Protein AF-A0A2L1U7E8-F1 (afdb_monomer_lite)

pLDDT: mean 89.02, std 5.64, range [60.97, 94.12]

Radius of gyration: 9.45 Å; chains: 1; bounding box: 23×20×22 Å

Foldseek 3Di:
DAELVPDDQAWWKQFPNDTDTSVVVVVCVVVVNPTWIATPPPRHTYDHDD

Sequence (50 aa):
MIKFSQLNKTDLIVHDGNIISKKEARKLIEQGDTVPMFTLDGAHPIDIEK

Organism: NCBI:txid147375

Secondary stru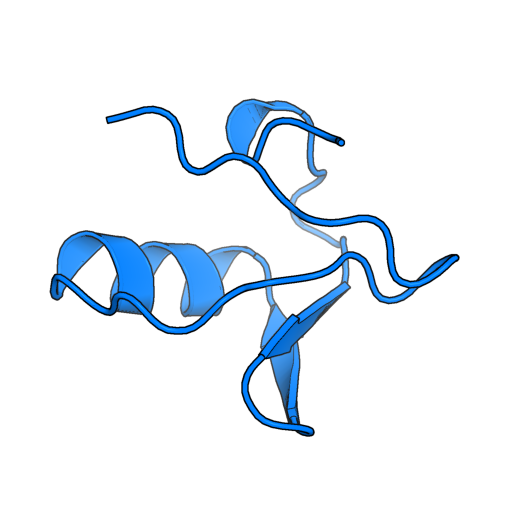cture (DSSP, 8-state):
-EEGGGS-TT-EEEETTEEEEHHHHHHHHHTT--S-EEETTTTPBEE---

Structure (mmCIF, N/CA/C/O backbone):
data_AF-A0A2L1U7E8-F1
#
_entry.id   AF-A0A2L1U7E8-F1
#
loop_
_atom_site.group_PDB
_atom_site.id
_atom_site.type_symbol
_atom_site.label_atom_id
_atom_site.label_alt_id
_atom_site.label_comp_id
_atom_site.label_asym_id
_atom_site.label_entity_id
_atom_site.label_seq_id
_atom_site.pdbx_PDB_ins_code
_atom_site.Cartn_x
_atom_site.Cartn_y
_atom_site.Cartn_z
_atom_site.occupancy
_atom_site.B_iso_or_equiv
_atom_site.auth_seq_id
_atom_site.auth_comp_id
_atom_site.auth_asym_id
_atom_site.auth_atom_id
_atom_site.pdbx_PDB_model_num
ATOM 1 N N . MET A 1 1 ? 12.823 0.120 3.550 1.00 81.44 1 MET A N 1
ATOM 2 C CA . MET A 1 1 ? 11.438 0.065 4.058 1.00 81.44 1 MET A CA 1
ATOM 3 C C . MET A 1 1 ? 10.954 1.499 4.165 1.00 81.44 1 MET A C 1
ATOM 5 O O . MET A 1 1 ? 11.665 2.304 4.757 1.00 81.44 1 MET A O 1
ATOM 9 N N . ILE A 1 2 ? 9.856 1.834 3.490 1.00 88.19 2 ILE A N 1
ATOM 10 C CA . ILE A 1 2 ? 9.311 3.201 3.371 1.00 88.19 2 ILE A CA 1
ATOM 11 C C . ILE A 1 2 ? 7.982 3.238 4.118 1.00 88.19 2 ILE A C 1
ATOM 13 O O . ILE A 1 2 ? 7.209 2.296 4.004 1.00 88.19 2 ILE A O 1
ATOM 17 N N . LYS A 1 3 ? 7.677 4.295 4.868 1.00 90.81 3 LYS A N 1
ATOM 18 C CA . LYS A 1 3 ? 6.389 4.390 5.571 1.00 90.81 3 LYS A CA 1
ATOM 19 C C . LYS A 1 3 ? 5.259 4.732 4.604 1.00 90.81 3 LYS A C 1
ATOM 21 O O . LYS A 1 3 ? 5.423 5.591 3.739 1.00 90.81 3 LYS A O 1
ATOM 26 N N . PHE A 1 4 ? 4.076 4.146 4.786 1.00 90.56 4 PHE A N 1
ATOM 27 C CA . PHE A 1 4 ? 2.897 4.452 3.964 1.00 90.56 4 PHE A CA 1
ATOM 28 C C . PHE A 1 4 ? 2.547 5.950 3.999 1.00 90.56 4 PHE A C 1
ATOM 30 O O . PHE A 1 4 ? 2.149 6.547 2.991 1.00 90.56 4 PHE A O 1
ATOM 37 N N . SER A 1 5 ? 2.753 6.586 5.155 1.00 89.62 5 SER A N 1
ATOM 38 C CA . SER A 1 5 ? 2.586 8.025 5.372 1.00 89.62 5 SER A CA 1
ATOM 39 C C . SER A 1 5 ? 3.490 8.884 4.473 1.00 89.62 5 SER A C 1
ATOM 41 O O . SER A 1 5 ? 3.049 9.946 4.036 1.00 89.62 5 SER A O 1
ATOM 43 N N . GLN A 1 6 ? 4.685 8.400 4.112 1.00 90.31 6 GLN A N 1
ATOM 44 C CA . GLN A 1 6 ? 5.673 9.109 3.285 1.00 90.31 6 GLN A CA 1
ATOM 45 C C . GLN A 1 6 ? 5.359 9.089 1.785 1.00 90.31 6 GLN A C 1
ATOM 47 O O . GLN A 1 6 ? 5.918 9.889 1.041 1.00 90.31 6 GLN A O 1
ATOM 52 N N . LEU A 1 7 ? 4.469 8.202 1.335 1.00 88.94 7 LEU A N 1
ATOM 53 C CA . LEU A 1 7 ? 4.112 8.101 -0.080 1.00 88.94 7 LEU A CA 1
ATOM 54 C C . LEU A 1 7 ? 3.326 9.336 -0.551 1.00 88.94 7 LEU A C 1
ATOM 56 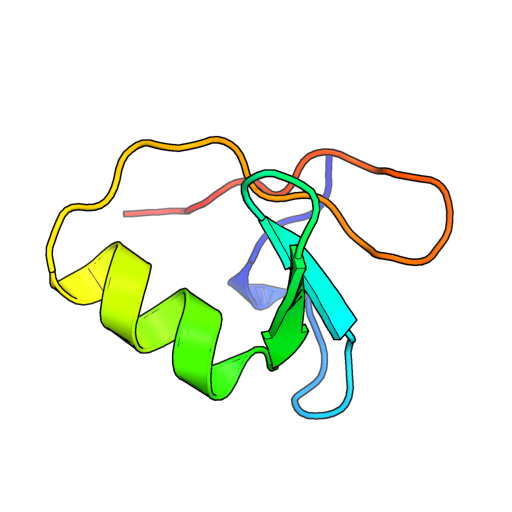O O . LEU A 1 7 ? 2.445 9.850 0.146 1.00 88.94 7 LEU A O 1
ATOM 60 N N . ASN A 1 8 ? 3.563 9.792 -1.768 1.00 89.69 8 ASN A N 1
ATOM 61 C CA . ASN A 1 8 ? 2.744 10.813 -2.403 1.00 89.69 8 ASN A CA 1
ATOM 62 C C . ASN A 1 8 ? 1.401 10.231 -2.858 1.00 89.69 8 ASN A C 1
ATOM 64 O O . ASN A 1 8 ? 1.220 9.025 -3.015 1.00 89.69 8 ASN A O 1
ATOM 68 N N . LYS A 1 9 ? 0.414 11.102 -3.097 1.00 85.81 9 LYS A N 1
ATOM 69 C CA . LYS A 1 9 ? -0.911 10.673 -3.592 1.00 85.81 9 LYS A CA 1
ATOM 70 C C . LYS A 1 9 ? -0.848 10.012 -4.972 1.00 85.81 9 LYS A C 1
ATOM 72 O O . LYS A 1 9 ? -1.729 9.223 -5.294 1.00 85.81 9 LYS A O 1
ATOM 77 N N . THR A 1 10 ? 0.150 10.381 -5.767 1.00 86.88 10 THR A N 1
ATOM 78 C CA . THR A 1 10 ? 0.390 9.883 -7.124 1.00 86.88 10 THR A CA 1
ATOM 79 C C . THR A 1 10 ? 1.279 8.646 -7.155 1.00 86.88 10 THR A C 1
ATOM 81 O O . THR A 1 10 ? 1.478 8.096 -8.234 1.00 86.88 10 THR A O 1
ATOM 84 N N . ASP A 1 11 ? 1.815 8.214 -6.010 1.00 87.62 11 ASP A N 1
ATOM 85 C CA . ASP A 1 11 ? 2.669 7.034 -5.969 1.00 87.62 11 ASP A CA 1
ATOM 86 C C . ASP A 1 11 ? 1.848 5.778 -6.254 1.00 87.62 11 ASP A C 1
ATOM 88 O O . ASP A 1 11 ? 0.718 5.604 -5.774 1.00 87.62 11 ASP A O 1
ATOM 92 N N . LEU A 1 12 ? 2.454 4.909 -7.057 1.00 90.12 12 LEU A N 1
ATOM 93 C CA . LEU A 1 12 ? 1.918 3.613 -7.422 1.00 90.12 12 LEU A CA 1
ATOM 94 C C . LEU A 1 12 ? 2.495 2.546 -6.495 1.00 90.12 12 LEU A C 1
ATOM 96 O O . LEU A 1 12 ? 3.689 2.542 -6.178 1.00 90.12 12 LEU A O 1
ATOM 100 N N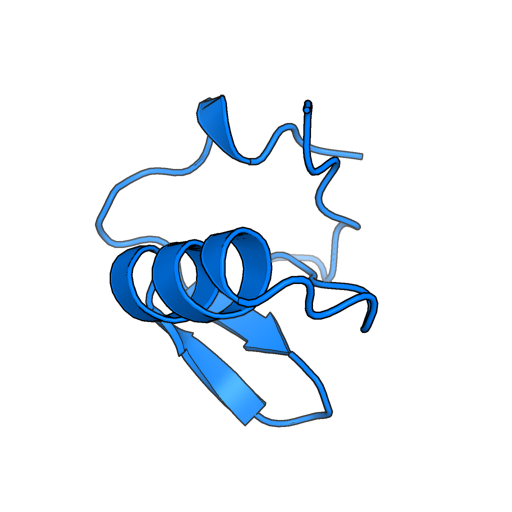 . ILE A 1 13 ? 1.624 1.645 -6.063 1.00 93.56 13 ILE A N 1
ATOM 101 C CA . ILE A 1 13 ? 1.911 0.612 -5.076 1.00 93.56 13 ILE A CA 1
ATOM 102 C C . ILE A 1 13 ? 1.662 -0.740 -5.730 1.00 93.56 13 ILE A C 1
ATOM 104 O O . ILE A 1 13 ? 0.630 -0.941 -6.363 1.00 93.56 13 ILE A O 1
ATOM 108 N N . VAL A 1 14 ? 2.599 -1.665 -5.576 1.00 94.12 14 VAL A N 1
ATOM 109 C CA . VAL A 1 14 ? 2.426 -3.059 -5.976 1.00 94.12 14 VAL A CA 1
ATOM 110 C C . VAL A 1 14 ? 1.824 -3.825 -4.806 1.00 94.12 14 VAL A C 1
ATOM 112 O O . VAL A 1 14 ? 2.352 -3.798 -3.694 1.00 94.12 14 VAL A O 1
ATOM 115 N N . HIS A 1 15 ? 0.718 -4.506 -5.072 1.00 92.75 15 HIS A N 1
ATOM 116 C CA . HIS A 1 15 ? -0.048 -5.288 -4.118 1.00 92.75 15 HIS A CA 1
ATOM 117 C C . HIS A 1 15 ? -0.572 -6.547 -4.813 1.00 92.75 15 HIS A C 1
ATOM 119 O O . HIS A 1 15 ? -1.312 -6.442 -5.790 1.00 92.75 15 HIS A O 1
ATOM 125 N N . ASP A 1 16 ? -0.164 -7.726 -4.340 1.00 90.62 16 ASP A N 1
ATOM 126 C CA . ASP A 1 16 ? -0.551 -9.022 -4.924 1.00 90.62 16 ASP A CA 1
ATOM 127 C C . ASP A 1 16 ? -0.359 -9.096 -6.457 1.00 90.62 16 ASP A C 1
ATOM 129 O O . ASP A 1 16 ? -1.254 -9.455 -7.218 1.00 90.62 16 ASP A O 1
ATOM 133 N N . GLY A 1 17 ? 0.793 -8.623 -6.946 1.00 89.06 17 GLY A N 1
ATOM 134 C CA . GLY A 1 17 ? 1.100 -8.571 -8.383 1.00 89.06 17 GLY A CA 1
ATOM 135 C C . GLY A 1 17 ? 0.335 -7.506 -9.185 1.00 89.06 17 GLY A C 1
ATOM 136 O O . GLY A 1 17 ? 0.623 -7.322 -10.366 1.00 89.06 17 GLY A O 1
ATOM 137 N N . ASN A 1 18 ? -0.584 -6.766 -8.559 1.00 92.19 18 ASN A N 1
ATOM 138 C CA . ASN A 1 18 ? -1.331 -5.671 -9.172 1.00 92.19 18 ASN A CA 1
ATOM 139 C C . ASN A 1 18 ? -0.729 -4.313 -8.807 1.00 92.19 18 ASN A C 1
ATOM 141 O O 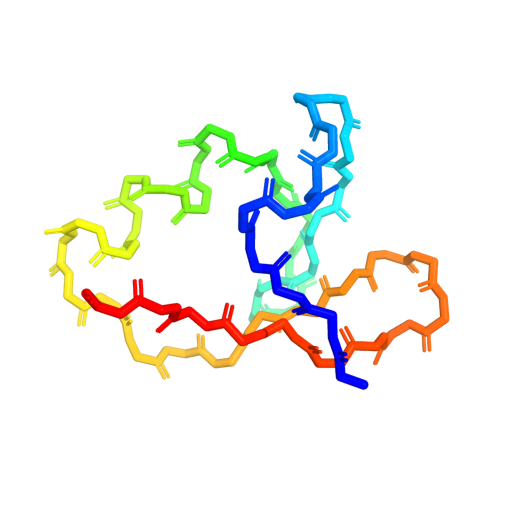. ASN A 1 18 ? -0.175 -4.136 -7.724 1.00 92.19 18 ASN A O 1
ATOM 145 N N . ILE A 1 19 ? -0.876 -3.330 -9.697 1.00 94.00 19 ILE A N 1
ATOM 146 C CA . ILE A 1 19 ? -0.497 -1.940 -9.426 1.00 94.00 19 ILE A CA 1
ATOM 147 C C . ILE A 1 19 ? -1.753 -1.175 -9.022 1.00 94.00 19 ILE A C 1
ATOM 149 O O . ILE A 1 19 ? -2.698 -1.069 -9.801 1.00 94.00 19 ILE A O 1
ATOM 153 N N . ILE A 1 20 ? -1.745 -0.629 -7.812 1.00 94.06 20 ILE A N 1
ATOM 154 C CA . ILE A 1 20 ? -2.850 0.125 -7.225 1.00 94.06 20 ILE A CA 1
ATOM 155 C C . ILE A 1 20 ? -2.397 1.529 -6.824 1.00 94.06 20 ILE A C 1
ATOM 157 O O . ILE A 1 20 ? -1.214 1.801 -6.602 1.00 94.06 20 ILE A O 1
ATOM 161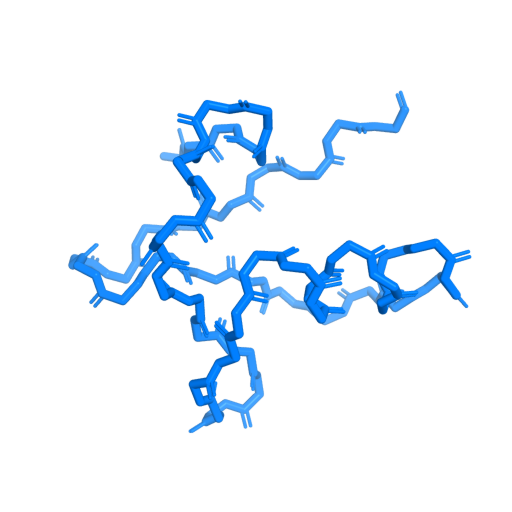 N N . SER A 1 21 ? -3.352 2.447 -6.712 1.00 93.62 21 SER A N 1
ATOM 162 C CA . SER A 1 21 ? -3.084 3.795 -6.208 1.00 93.62 21 SER A CA 1
ATOM 163 C C . SER A 1 21 ? -2.942 3.823 -4.681 1.00 93.62 21 SER A C 1
ATOM 165 O O . SER A 1 21 ? -3.521 2.998 -3.969 1.00 93.62 21 SER A O 1
ATOM 167 N N . LYS A 1 22 ? -2.284 4.857 -4.134 1.00 91.19 22 LYS A N 1
ATOM 168 C CA . LYS A 1 22 ? -2.252 5.100 -2.676 1.00 91.19 22 LYS A CA 1
ATOM 169 C C . LYS A 1 22 ? -3.649 5.156 -2.036 1.00 91.19 22 LYS A C 1
ATOM 171 O O . LYS A 1 22 ? -3.830 4.738 -0.893 1.00 91.19 22 LYS A O 1
ATOM 176 N N . LYS A 1 23 ? -4.654 5.674 -2.751 1.00 92.75 23 LYS A N 1
ATOM 177 C CA . LYS A 1 23 ? -6.038 5.750 -2.251 1.00 92.75 23 LYS A CA 1
ATOM 178 C C . LYS A 1 23 ? -6.670 4.364 -2.105 1.00 92.75 23 LYS A C 1
ATOM 180 O O . LYS A 1 23 ? -7.392 4.137 -1.139 1.00 92.75 23 LYS A O 1
ATOM 185 N N . GLU A 1 24 ? -6.427 3.468 -3.053 1.00 93.19 24 GLU A N 1
ATOM 186 C CA . GLU A 1 24 ? -6.922 2.089 -3.002 1.00 93.19 24 GLU A CA 1
ATOM 187 C C . GLU A 1 24 ? -6.197 1.283 -1.934 1.00 93.19 24 GLU A C 1
ATOM 189 O O . GLU A 1 24 ? -6.856 0.665 -1.105 1.00 93.19 24 GLU A O 1
ATOM 194 N N . ALA A 1 25 ? -4.869 1.401 -1.871 1.00 92.75 25 ALA A N 1
ATOM 195 C CA . ALA A 1 25 ? -4.066 0.790 -0.818 1.00 92.75 25 ALA A CA 1
ATOM 196 C C . ALA A 1 25 ? -4.571 1.183 0.579 1.00 92.75 25 ALA A C 1
ATOM 198 O O . ALA A 1 25 ? -4.761 0.325 1.433 1.00 92.75 25 ALA A O 1
ATOM 199 N N . ARG A 1 26 ? -4.901 2.467 0.794 1.00 92.25 26 ARG A N 1
ATOM 200 C CA . ARG A 1 26 ? -5.485 2.933 2.061 1.00 92.25 26 ARG A CA 1
ATOM 201 C C . ARG A 1 26 ? -6.805 2.236 2.400 1.00 92.25 26 ARG A C 1
ATOM 203 O O . ARG A 1 26 ? -7.003 1.876 3.552 1.00 92.25 26 ARG A O 1
ATOM 210 N N . LYS A 1 27 ? -7.696 2.047 1.422 1.00 93.69 27 LYS A N 1
ATOM 211 C CA . LYS A 1 27 ? -8.971 1.349 1.650 1.00 93.69 27 LYS A CA 1
ATOM 212 C C . LYS A 1 27 ? -8.750 -0.107 2.053 1.00 93.69 27 LYS A C 1
ATOM 214 O O . LYS A 1 27 ? -9.419 -0.567 2.966 1.00 93.69 27 LYS A O 1
ATOM 219 N N . LEU A 1 28 ? -7.822 -0.800 1.394 1.00 92.81 28 LEU A N 1
ATOM 220 C CA . LEU A 1 28 ? -7.475 -2.189 1.714 1.00 92.81 28 LEU A CA 1
ATOM 221 C C . LEU A 1 28 ? -6.907 -2.298 3.136 1.00 92.81 28 LEU A C 1
ATOM 223 O O . LEU A 1 28 ? -7.366 -3.115 3.928 1.00 92.81 28 LEU A O 1
ATOM 227 N N . ILE A 1 29 ? -6.002 -1.388 3.504 1.00 90.44 29 ILE A N 1
ATOM 228 C CA . ILE A 1 29 ? -5.454 -1.284 4.864 1.00 90.44 29 ILE A CA 1
ATOM 229 C C . ILE A 1 29 ? -6.568 -1.064 5.898 1.00 90.44 29 ILE A C 1
ATOM 231 O O . ILE A 1 29 ? -6.623 -1.759 6.910 1.00 90.44 29 ILE A O 1
ATOM 235 N N . GLU A 1 30 ? -7.479 -0.120 5.645 1.00 91.19 30 GLU A N 1
ATOM 236 C CA . GLU A 1 30 ? -8.619 0.174 6.529 1.00 91.19 30 GLU A CA 1
ATOM 237 C C . GLU A 1 30 ? -9.608 -1.006 6.626 1.00 91.19 30 GLU A C 1
ATOM 239 O O . GLU A 1 30 ? -10.277 -1.164 7.646 1.00 91.19 30 GLU A O 1
ATOM 244 N N . GLN A 1 31 ? -9.674 -1.861 5.601 1.00 92.31 31 GLN A N 1
ATOM 245 C CA . GLN A 1 31 ? -10.442 -3.113 5.594 1.00 92.31 31 GLN A CA 1
ATOM 246 C C . GLN A 1 31 ? -9.735 -4.266 6.325 1.00 92.31 31 GLN A C 1
ATOM 248 O O . GLN A 1 31 ? -10.325 -5.335 6.483 1.00 92.31 31 GLN A O 1
ATOM 253 N N . GLY A 1 32 ? -8.509 -4.051 6.807 1.00 88.88 32 GLY A N 1
ATOM 254 C CA . GLY A 1 32 ? -7.724 -5.048 7.528 1.00 88.88 32 GLY A CA 1
ATOM 255 C C . GLY A 1 32 ? -6.929 -5.985 6.622 1.00 88.88 32 GLY A C 1
ATOM 256 O O . GLY A 1 32 ? -6.538 -7.056 7.082 1.00 88.88 32 GLY A O 1
ATOM 257 N N . ASP A 1 33 ? -6.694 -5.606 5.364 1.00 88.75 33 ASP A N 1
ATOM 258 C CA . ASP A 1 33 ? -5.827 -6.365 4.468 1.00 88.75 33 ASP A CA 1
ATOM 259 C C . ASP A 1 33 ? -4.401 -6.441 5.038 1.00 88.75 33 ASP A C 1
ATOM 261 O O . ASP A 1 33 ? -3.829 -5.447 5.495 1.00 88.75 33 ASP A O 1
ATOM 265 N N . THR A 1 34 ? -3.842 -7.648 5.048 1.00 84.75 34 THR A N 1
ATOM 266 C CA . THR A 1 34 ? -2.518 -7.950 5.607 1.00 84.75 34 THR A CA 1
ATOM 267 C C . THR A 1 34 ? -1.495 -8.294 4.534 1.00 84.75 34 THR A C 1
ATOM 269 O O . THR A 1 34 ? -0.362 -8.651 4.863 1.00 84.75 34 THR A O 1
ATOM 272 N N . VAL A 1 35 ? -1.884 -8.261 3.259 1.00 88.25 35 VAL A N 1
ATOM 273 C CA . VAL A 1 35 ? -0.980 -8.574 2.155 1.00 88.25 35 VAL A CA 1
ATOM 274 C C . VAL A 1 35 ? 0.110 -7.491 2.053 1.00 88.25 35 VAL A C 1
ATOM 276 O O . VAL A 1 35 ? -0.184 -6.293 2.120 1.00 88.25 35 VAL A O 1
ATOM 279 N N . PRO A 1 36 ? 1.392 -7.879 1.900 1.00 89.25 36 PRO A N 1
ATOM 280 C CA . PRO A 1 36 ? 2.487 -6.925 1.794 1.00 89.25 36 PRO A CA 1
ATOM 281 C C . PRO A 1 36 ? 2.344 -5.999 0.584 1.00 89.25 36 PRO A C 1
ATOM 283 O O . PRO A 1 36 ? 2.056 -6.435 -0.532 1.00 89.25 36 PRO A O 1
ATOM 286 N N . MET A 1 37 ? 2.617 -4.718 0.810 1.00 93.00 37 MET A N 1
ATOM 287 C CA . MET A 1 37 ? 2.609 -3.685 -0.220 1.00 93.00 37 MET A CA 1
ATOM 288 C C . MET A 1 37 ? 4.027 -3.184 -0.478 1.00 93.00 37 MET A C 1
ATOM 290 O O . MET A 1 37 ? 4.841 -3.069 0.443 1.00 93.00 37 MET A O 1
ATOM 294 N N . PHE A 1 38 ? 4.312 -2.846 -1.732 1.00 93.62 38 PHE A N 1
ATOM 295 C CA . PHE A 1 38 ? 5.624 -2.372 -2.163 1.00 93.62 38 PHE A CA 1
ATOM 296 C C . PHE A 1 38 ? 5.495 -1.114 -3.012 1.00 93.62 38 PHE A C 1
ATOM 298 O O . PHE A 1 38 ? 4.493 -0.916 -3.695 1.00 93.62 38 PHE A O 1
ATOM 305 N N . THR A 1 39 ? 6.507 -0.254 -3.009 1.00 91.12 39 THR A N 1
ATOM 306 C CA . THR A 1 39 ? 6.580 0.831 -3.992 1.00 91.12 39 THR A CA 1
ATOM 307 C C . THR A 1 39 ? 6.808 0.252 -5.382 1.00 91.12 39 THR A C 1
ATOM 309 O O . THR A 1 39 ? 7.561 -0.709 -5.537 1.00 91.12 39 THR A O 1
ATOM 312 N N . LEU A 1 40 ? 6.182 0.839 -6.406 1.00 87.19 40 LEU A N 1
ATOM 313 C CA . LEU A 1 40 ? 6.450 0.433 -7.787 1.00 87.19 40 LEU A CA 1
ATOM 314 C C . LEU A 1 40 ? 7.921 0.658 -8.159 1.00 87.19 40 LEU A C 1
ATOM 316 O O . LEU A 1 40 ? 8.536 -0.190 -8.801 1.00 87.19 40 LEU A O 1
ATOM 320 N N . ASP A 1 41 ? 8.486 1.782 -7.715 1.00 82.00 41 ASP A N 1
ATOM 321 C CA . ASP A 1 41 ? 9.902 2.079 -7.890 1.00 82.00 41 ASP A CA 1
ATOM 322 C C . ASP A 1 41 ? 10.735 1.303 -6.858 1.00 82.00 41 ASP A C 1
ATOM 324 O O . ASP A 1 41 ? 10.534 1.436 -5.647 1.00 82.00 41 ASP A O 1
ATOM 328 N N . GLY A 1 42 ? 11.616 0.428 -7.340 1.00 74.88 42 GLY A N 1
ATOM 329 C CA . GLY A 1 42 ? 12.553 -0.346 -6.519 1.00 74.88 42 GLY A CA 1
ATOM 330 C C . GLY A 1 42 ? 11.967 -1.494 -5.686 1.00 74.88 42 GLY A C 1
ATOM 331 O O . GLY A 1 42 ? 12.731 -2.149 -4.978 1.00 74.88 42 GLY A O 1
ATOM 332 N N . ALA A 1 43 ? 10.653 -1.760 -5.755 1.00 82.69 43 ALA A N 1
ATOM 333 C CA . ALA A 1 43 ? 9.977 -2.801 -4.967 1.00 82.69 43 ALA A CA 1
ATOM 334 C C . ALA A 1 43 ? 10.290 -2.707 -3.461 1.00 82.69 43 ALA A C 1
ATOM 336 O O . ALA A 1 43 ? 10.492 -3.713 -2.775 1.00 82.69 43 ALA A O 1
ATOM 337 N N . HIS A 1 44 ? 10.371 -1.487 -2.924 1.00 88.88 44 HIS A N 1
ATOM 338 C CA . HIS A 1 44 ? 10.670 -1.302 -1.511 1.00 88.88 44 HIS A CA 1
ATOM 339 C C . HIS A 1 44 ? 9.438 -1.641 -0.665 1.00 88.88 44 HIS A C 1
ATOM 341 O O . HIS A 1 44 ? 8.355 -1.129 -0.949 1.00 88.88 44 HIS A O 1
ATOM 347 N N . PRO A 1 45 ? 9.580 -2.453 0.399 1.00 91.25 45 PRO A N 1
ATOM 348 C CA . PRO A 1 45 ? 8.460 -2.786 1.268 1.00 91.25 45 PRO A CA 1
ATOM 349 C C . PRO A 1 45 ? 7.932 -1.535 1.968 1.00 91.25 45 PRO A C 1
ATOM 351 O O . PRO A 1 45 ? 8.719 -0.703 2.451 1.00 91.25 45 PRO A O 1
ATOM 354 N N . ILE A 1 46 ? 6.605 -1.432 2.020 1.00 91.62 46 ILE A N 1
ATOM 355 C CA . ILE A 1 46 ? 5.883 -0.335 2.653 1.00 91.62 46 ILE A CA 1
ATOM 356 C C . ILE A 1 46 ? 5.488 -0.738 4.075 1.00 91.62 46 ILE A C 1
ATOM 358 O O . ILE A 1 46 ? 4.830 -1.752 4.288 1.00 91.62 46 ILE A O 1
ATOM 362 N N . ASP A 1 47 ? 5.880 0.084 5.041 1.00 91.75 47 ASP A N 1
ATOM 363 C CA . ASP A 1 47 ? 5.467 -0.026 6.434 1.00 91.75 47 ASP A CA 1
ATOM 364 C C . ASP A 1 47 ? 4.101 0.633 6.632 1.00 91.75 47 ASP A C 1
ATOM 366 O O . ASP A 1 47 ? 3.939 1.838 6.405 1.00 91.75 47 ASP A O 1
ATOM 370 N N . ILE A 1 48 ? 3.114 -0.160 7.037 1.00 85.19 48 ILE A N 1
ATOM 371 C CA . ILE A 1 48 ? 1.760 0.303 7.325 1.00 85.19 48 ILE A CA 1
ATOM 372 C C . ILE A 1 48 ? 1.685 0.577 8.830 1.00 85.19 48 ILE A C 1
ATOM 374 O O . ILE A 1 48 ? 1.377 -0.302 9.633 1.00 85.19 48 ILE A O 1
ATOM 378 N N . GLU A 1 49 ? 2.011 1.814 9.201 1.00 80.38 49 GLU A N 1
ATOM 379 C CA . GLU A 1 49 ? 1.900 2.311 10.574 1.00 80.38 49 GLU A CA 1
ATOM 380 C C . GLU A 1 49 ? 0.415 2.29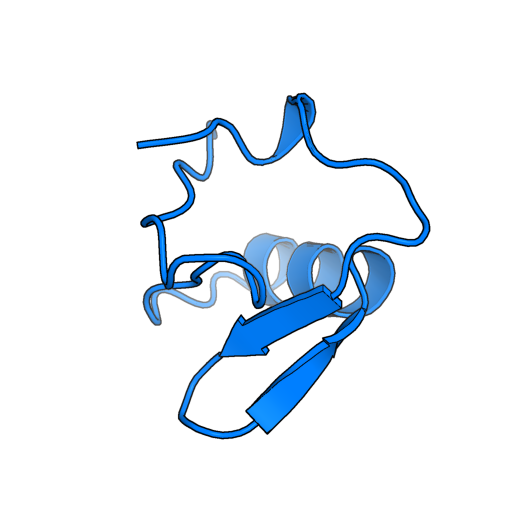1 10.994 1.00 80.38 49 GLU A C 1
ATOM 382 O O . GLU A 1 49 ? -0.414 2.907 10.320 1.00 80.38 49 GLU A O 1
ATOM 387 N N . LYS A 1 50 ? 0.074 1.550 12.059 1.00 60.97 50 LYS A N 1
ATOM 388 C CA . LYS A 1 50 ? -1.289 1.482 12.619 1.00 60.97 50 LYS A CA 1
ATOM 389 C C . LYS A 1 50 ? -1.644 2.709 13.451 1.00 60.97 50 LYS A C 1
ATOM 391 O O . LYS A 1 50 ? -0.747 3.208 14.167 1.00 60.97 50 LYS A O 1
#